Protein AF-A0A530C4P6-F1 (afdb_monomer_lite)

Foldseek 3Di:
DPPPDDDDDDPVVVVVVVVVDDDDDPDDDDDPPPFPQCPDPVSVVDPVSVVVRVVVVVPPPPPPD

Radius of gyration: 20.36 Å; chains: 1; bounding box: 50×40×39 Å

Secondary structure (DSSP, 8-state):
---S--PPP-HHHHHHHHTT-----S-----S-S-GGGSSHHHHH-HHHHHHHHHHHT-------

Structure (mmCIF, N/CA/C/O backbone):
data_AF-A0A530C4P6-F1
#
_entry.id   AF-A0A530C4P6-F1
#
loop_
_atom_site.group_PDB
_atom_site.id
_atom_site.type_symbol
_atom_site.label_atom_id
_atom_site.label_alt_id
_atom_site.label_comp_id
_atom_site.label_asym_id
_atom_site.label_entity_id
_atom_site.label_seq_id
_atom_site.pdbx_PDB_ins_code
_atom_site.Cartn_x
_atom_site.Cartn_y
_atom_site.Cartn_z
_atom_site.occupancy
_atom_site.B_iso_or_equiv
_atom_site.auth_seq_id
_atom_site.auth_comp_id
_atom_site.auth_asym_id
_atom_site.auth_atom_id
_atom_site.pdbx_PDB_model_num
ATOM 1 N N . ALA A 1 1 ? 22.272 22.644 -4.719 1.00 63.22 1 ALA A N 1
ATOM 2 C CA . ALA A 1 1 ? 21.665 21.330 -4.418 1.00 63.22 1 ALA A CA 1
ATOM 3 C C . ALA A 1 1 ? 20.581 21.049 -5.458 1.00 63.22 1 ALA A C 1
ATOM 5 O O . ALA A 1 1 ? 19.892 21.987 -5.827 1.00 63.22 1 ALA A O 1
ATOM 6 N N . ARG A 1 2 ? 20.458 19.817 -5.974 1.00 73.31 2 ARG A N 1
ATOM 7 C CA . ARG A 1 2 ? 19.381 19.414 -6.905 1.00 73.31 2 ARG A CA 1
ATOM 8 C C . ARG A 1 2 ? 18.149 18.971 -6.111 1.00 73.31 2 ARG A C 1
ATOM 10 O O . ARG A 1 2 ? 17.844 17.785 -6.069 1.00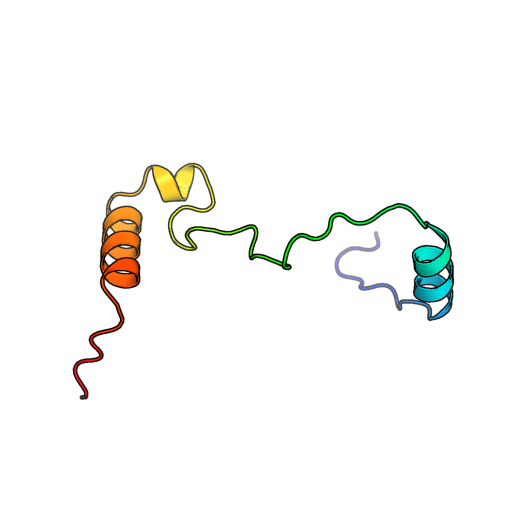 73.31 2 ARG A O 1
ATOM 17 N N . VAL A 1 3 ? 17.529 19.899 -5.396 1.00 84.25 3 VAL A N 1
ATOM 18 C CA . VAL A 1 3 ? 16.257 19.645 -4.703 1.00 84.25 3 VAL A CA 1
ATOM 19 C C . VAL A 1 3 ? 15.133 19.956 -5.697 1.00 84.25 3 VAL A C 1
ATOM 21 O O . VAL A 1 3 ? 15.279 20.878 -6.495 1.00 84.25 3 VAL A O 1
ATOM 24 N N . ASP A 1 4 ? 14.091 19.124 -5.715 1.00 88.12 4 ASP A N 1
ATOM 25 C CA . ASP A 1 4 ? 12.895 19.237 -6.574 1.00 88.12 4 ASP A CA 1
ATOM 26 C C . ASP A 1 4 ? 13.099 19.096 -8.097 1.00 88.12 4 ASP A C 1
ATOM 28 O O . ASP A 1 4 ? 12.215 19.430 -8.883 1.00 88.12 4 ASP A O 1
ATOM 32 N N . HIS A 1 5 ? 14.233 18.547 -8.547 1.00 89.25 5 HIS A N 1
ATOM 33 C CA . HIS A 1 5 ? 14.465 18.285 -9.972 1.00 89.25 5 HIS A CA 1
ATOM 34 C C . HIS A 1 5 ? 14.144 16.832 -10.351 1.00 89.25 5 HIS A C 1
ATOM 36 O O . HIS A 1 5 ? 14.710 15.896 -9.783 1.00 89.25 5 HIS A O 1
ATOM 42 N N . VAL A 1 6 ? 13.331 16.635 -11.392 1.00 88.06 6 VAL A N 1
ATOM 43 C CA . VAL A 1 6 ? 13.129 15.325 -12.036 1.00 88.06 6 VAL A CA 1
ATOM 44 C C . VAL A 1 6 ? 14.087 15.209 -13.217 1.00 88.06 6 VAL A C 1
ATOM 46 O O . VAL A 1 6 ? 14.022 15.995 -14.158 1.00 88.06 6 VAL A O 1
ATOM 49 N N . ALA A 1 7 ? 15.038 14.277 -13.155 1.00 89.56 7 ALA A N 1
ATOM 50 C CA . ALA A 1 7 ? 15.934 14.021 -14.281 1.00 89.56 7 ALA A CA 1
ATOM 51 C C . ALA A 1 7 ? 15.152 13.422 -15.460 1.00 89.56 7 ALA A C 1
ATOM 53 O O . ALA A 1 7 ? 14.282 12.574 -15.262 1.00 89.56 7 ALA A O 1
ATOM 54 N N . ALA A 1 8 ? 15.479 13.844 -16.683 1.00 91.12 8 ALA A N 1
ATOM 55 C CA . ALA A 1 8 ? 14.941 13.208 -17.879 1.00 91.12 8 ALA A CA 1
ATOM 56 C C . ALA A 1 8 ? 15.428 11.751 -17.954 1.00 91.12 8 ALA A C 1
ATOM 58 O O . ALA A 1 8 ? 16.617 11.484 -17.769 1.00 91.12 8 ALA A O 1
ATOM 59 N N . GLY A 1 9 ? 14.510 10.818 -18.209 1.00 91.06 9 GLY A N 1
ATOM 60 C CA . GLY A 1 9 ? 14.856 9.415 -18.443 1.00 91.06 9 GLY A CA 1
ATOM 61 C C . GLY A 1 9 ? 15.441 9.191 -19.839 1.00 91.06 9 GLY A C 1
ATOM 62 O O . GLY A 1 9 ? 15.210 9.994 -20.746 1.00 91.06 9 GLY A O 1
ATOM 63 N N . SER A 1 10 ? 16.164 8.084 -20.026 1.00 95.06 10 SER A N 1
ATOM 64 C CA . SER A 1 10 ? 16.661 7.643 -21.335 1.00 95.06 10 SER A CA 1
ATOM 65 C C . SER A 1 10 ? 15.968 6.359 -21.792 1.00 95.06 10 SER A C 1
ATOM 67 O O . SER A 1 10 ? 15.749 5.435 -21.009 1.00 95.06 10 SER A O 1
ATOM 69 N N . ALA A 1 11 ? 15.683 6.252 -23.091 1.00 92.81 11 ALA A N 1
ATOM 70 C CA . ALA A 1 11 ? 15.199 5.008 -23.690 1.00 92.81 11 ALA A CA 1
ATOM 71 C C . ALA A 1 11 ? 16.205 3.849 -23.523 1.00 92.81 11 ALA A C 1
ATOM 73 O O . ALA A 1 11 ? 15.800 2.693 -23.378 1.00 92.81 11 ALA A O 1
ATOM 74 N N . ASP A 1 12 ? 17.507 4.150 -23.454 1.00 94.69 12 ASP A N 1
ATOM 75 C CA . ASP A 1 12 ? 18.550 3.148 -23.208 1.00 94.69 12 ASP A CA 1
ATOM 76 C C . ASP A 1 1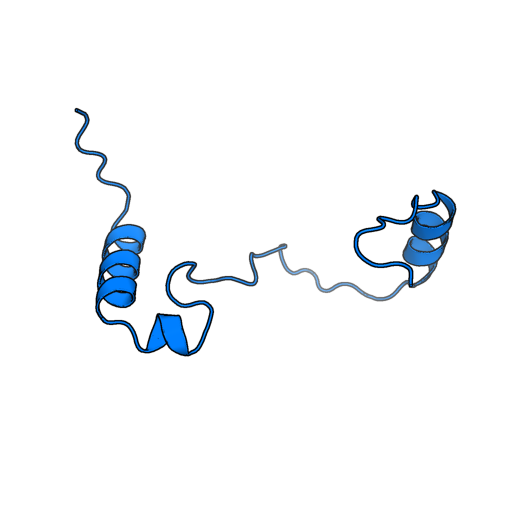2 ? 18.397 2.471 -21.841 1.00 94.69 12 ASP A C 1
ATOM 78 O O . ASP A 1 12 ? 18.862 1.346 -21.651 1.00 94.69 12 ASP A O 1
ATOM 82 N N . ASP A 1 13 ? 17.746 3.125 -20.876 1.00 93.06 13 ASP A N 1
ATOM 83 C CA . ASP A 1 13 ? 17.509 2.569 -19.541 1.00 93.06 13 ASP A CA 1
ATOM 84 C C . ASP A 1 13 ? 16.592 1.342 -19.622 1.00 93.06 13 ASP A C 1
ATOM 86 O O . ASP A 1 13 ? 16.829 0.336 -18.947 1.00 93.06 13 ASP A O 1
ATOM 90 N N . ILE A 1 14 ? 15.611 1.375 -20.530 1.00 90.38 14 ILE A N 1
ATOM 91 C CA . ILE A 1 14 ? 14.711 0.251 -20.812 1.00 90.38 14 ILE A CA 1
ATOM 92 C C . ILE A 1 14 ? 15.477 -0.900 -21.465 1.00 90.38 14 ILE A C 1
ATOM 94 O O . ILE A 1 14 ? 15.323 -2.054 -21.062 1.00 90.38 14 ILE A O 1
ATOM 98 N N . ALA A 1 15 ? 16.356 -0.598 -22.425 1.00 92.62 15 ALA A N 1
ATOM 99 C CA . ALA A 1 15 ? 17.194 -1.608 -23.069 1.00 92.62 15 ALA A CA 1
ATOM 100 C C . ALA A 1 15 ? 18.146 -2.288 -22.070 1.00 92.62 15 ALA A C 1
ATOM 102 O O . ALA A 1 15 ? 18.371 -3.499 -22.144 1.00 92.62 15 ALA A O 1
ATOM 103 N N . ARG A 1 16 ? 18.685 -1.537 -21.099 1.00 93.19 16 ARG A N 1
ATOM 104 C CA . ARG A 1 16 ? 19.488 -2.103 -20.004 1.00 93.19 16 ARG A CA 1
ATOM 105 C C . ARG A 1 16 ? 18.646 -2.978 -19.077 1.00 93.19 16 ARG A C 1
ATOM 107 O O . ARG A 1 16 ? 19.086 -4.078 -18.753 1.00 93.19 16 ARG A O 1
ATOM 114 N N . ALA A 1 17 ? 17.439 -2.550 -18.708 1.00 88.88 17 ALA A N 1
ATOM 115 C CA . ALA A 1 17 ? 16.531 -3.347 -17.883 1.00 88.88 17 ALA A CA 1
ATOM 116 C C . ALA A 1 17 ? 16.129 -4.670 -18.560 1.00 88.88 17 ALA A C 1
ATOM 118 O O . ALA A 1 17 ? 16.151 -5.718 -17.918 1.00 88.88 17 ALA A O 1
ATOM 119 N N . ALA A 1 18 ? 15.853 -4.654 -19.868 1.00 86.94 18 ALA A N 1
ATOM 120 C CA . ALA A 1 18 ? 15.504 -5.851 -20.638 1.00 86.94 18 ALA A CA 1
ATOM 121 C C . ALA A 1 18 ? 16.612 -6.923 -20.637 1.00 86.94 18 ALA A C 1
ATOM 123 O O . ALA A 1 18 ? 16.328 -8.113 -20.773 1.00 86.94 18 ALA A O 1
ATOM 124 N N . ARG A 1 19 ? 17.876 -6.521 -20.449 1.00 90.50 19 ARG A N 1
ATOM 125 C CA . ARG A 1 19 ? 19.031 -7.431 -20.372 1.00 90.50 19 ARG A CA 1
ATOM 126 C C . ARG A 1 19 ? 19.204 -8.106 -19.011 1.00 90.50 19 ARG A C 1
ATOM 128 O O . ARG A 1 19 ? 19.960 -9.070 -18.939 1.00 90.50 19 ARG A O 1
ATOM 135 N N . LEU A 1 20 ? 18.534 -7.636 -17.951 1.00 87.25 20 LEU A N 1
ATOM 136 C CA . LEU A 1 20 ? 18.699 -8.180 -16.594 1.00 87.25 20 LEU A CA 1
ATOM 137 C C . LEU A 1 20 ? 18.255 -9.651 -16.476 1.00 87.25 20 LEU A C 1
ATOM 139 O O . LEU A 1 20 ? 18.735 -10.348 -15.586 1.00 87.25 20 LEU A O 1
ATOM 143 N N . GLY A 1 21 ? 17.430 -10.146 -17.411 1.00 78.75 21 GLY A N 1
ATOM 144 C CA . GLY A 1 21 ? 17.095 -11.567 -17.547 1.00 78.75 21 GLY A CA 1
ATOM 145 C C . GLY A 1 21 ? 16.491 -12.201 -16.283 1.00 78.75 21 GLY A C 1
ATOM 146 O O . GLY A 1 21 ? 16.071 -11.519 -15.354 1.00 78.75 21 GLY A O 1
ATOM 147 N N . GLY A 1 22 ? 16.435 -13.536 -16.253 1.00 83.50 22 GLY A N 1
ATOM 148 C CA . GLY A 1 22 ? 15.957 -14.318 -15.105 1.00 83.50 22 GLY A CA 1
ATOM 149 C C . GLY A 1 22 ? 14.632 -15.049 -15.347 1.00 83.50 22 GLY A C 1
ATOM 150 O O . GLY A 1 22 ? 13.781 -14.622 -16.125 1.00 83.50 22 GLY A O 1
ATOM 151 N N . ARG A 1 23 ? 14.456 -16.200 -14.684 1.00 84.69 23 ARG A N 1
ATOM 152 C CA . ARG A 1 23 ? 13.200 -16.964 -14.730 1.00 84.69 23 ARG A CA 1
ATOM 153 C C . ARG A 1 23 ? 12.149 -16.269 -13.869 1.00 84.69 23 ARG A C 1
ATOM 155 O O . ARG A 1 23 ? 12.224 -16.321 -12.644 1.00 84.69 23 ARG A O 1
ATOM 162 N N . LEU A 1 24 ? 11.152 -15.670 -14.512 1.00 82.94 24 LEU A N 1
ATOM 163 C CA . LEU A 1 24 ? 9.940 -15.220 -13.833 1.00 82.94 24 LEU A CA 1
ATOM 164 C C . LEU A 1 24 ? 9.121 -16.432 -13.377 1.00 82.94 24 LEU A C 1
ATOM 166 O O . LEU A 1 24 ? 9.092 -17.475 -14.039 1.00 82.94 24 LEU A O 1
ATOM 170 N N . ASN A 1 25 ? 8.453 -16.301 -12.232 1.00 87.25 25 ASN A N 1
ATOM 171 C CA . ASN A 1 25 ? 7.473 -17.296 -11.817 1.00 87.25 25 ASN A CA 1
ATOM 172 C C . ASN A 1 25 ? 6.224 -17.215 -12.723 1.00 87.25 25 ASN A C 1
ATOM 174 O O . ASN A 1 25 ? 5.998 -16.223 -13.410 1.00 87.25 25 ASN A O 1
ATOM 178 N N . LYS A 1 26 ? 5.407 -18.274 -12.737 1.00 91.44 26 LYS A N 1
ATOM 179 C CA . LYS A 1 26 ? 4.152 -18.324 -13.514 1.00 91.44 26 LYS A CA 1
ATOM 180 C C . LYS A 1 26 ? 2.970 -17.667 -12.780 1.00 91.44 26 LYS A C 1
ATOM 182 O O . LYS A 1 26 ? 1.821 -17.979 -13.076 1.00 91.44 26 LYS A O 1
ATOM 187 N N . GLY A 1 27 ? 3.242 -16.845 -11.767 1.00 90.88 27 GLY A N 1
ATOM 188 C CA . GLY A 1 27 ? 2.205 -16.185 -10.985 1.00 90.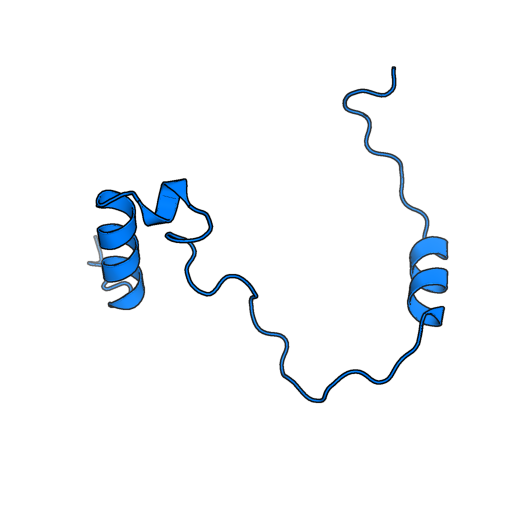88 27 GLY A CA 1
ATOM 189 C C . GLY A 1 27 ? 1.562 -15.044 -11.766 1.00 90.88 27 GLY A C 1
ATOM 190 O O . GLY A 1 27 ? 2.213 -14.378 -12.568 1.00 90.88 27 GLY A O 1
ATOM 191 N N . THR A 1 28 ? 0.281 -14.795 -11.510 1.00 92.81 28 THR A N 1
ATOM 192 C CA . THR A 1 28 ? -0.387 -13.580 -11.987 1.00 92.81 28 THR A CA 1
ATOM 193 C C . THR A 1 28 ? 0.202 -12.357 -11.280 1.00 92.81 28 THR A C 1
ATOM 195 O O . THR A 1 28 ? 0.528 -12.423 -10.094 1.00 92.81 28 THR A O 1
ATOM 198 N N . PHE A 1 29 ? 0.296 -11.220 -11.973 1.00 91.12 29 PHE A N 1
ATOM 199 C CA . PHE A 1 29 ? 0.586 -9.943 -11.323 1.00 91.12 29 PHE A CA 1
ATOM 200 C C . PHE A 1 29 ? -0.559 -9.569 -10.377 1.00 91.12 29 PHE A C 1
ATOM 202 O O . PHE A 1 29 ? -1.663 -9.250 -10.813 1.00 91.12 29 PHE A O 1
ATOM 209 N N . THR A 1 30 ? -0.293 -9.616 -9.074 1.00 93.00 30 THR A N 1
ATOM 210 C CA . THR A 1 30 ? -1.243 -9.222 -8.027 1.00 93.00 30 THR A CA 1
ATOM 211 C C . THR A 1 30 ? -0.790 -7.934 -7.357 1.00 93.00 30 THR A C 1
ATOM 213 O O . THR A 1 30 ? 0.410 -7.724 -7.179 1.00 93.00 30 THR A O 1
ATOM 216 N N . SER A 1 31 ? -1.737 -7.109 -6.905 1.00 92.81 31 SER A N 1
ATOM 217 C CA . SER A 1 31 ? -1.407 -5.954 -6.065 1.00 92.81 31 SER A CA 1
ATOM 218 C C . SER A 1 31 ? -0.654 -6.406 -4.802 1.00 92.81 31 SER A C 1
ATOM 220 O O . SER A 1 31 ? -1.139 -7.296 -4.097 1.00 92.81 31 SER A O 1
ATOM 222 N N . PRO A 1 32 ? 0.498 -5.79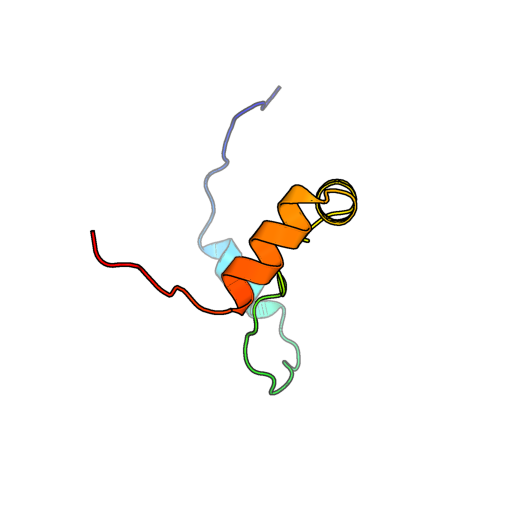5 -4.464 1.00 94.25 32 PRO A N 1
ATOM 223 C CA . PRO A 1 32 ? 1.166 -6.048 -3.189 1.00 94.25 32 PRO A CA 1
ATOM 224 C C . PRO A 1 32 ? 0.389 -5.445 -2.008 1.00 94.25 32 PRO A C 1
ATOM 226 O O . PRO A 1 32 ? 0.545 -5.888 -0.869 1.00 94.25 32 PRO A O 1
ATOM 229 N N . VAL A 1 33 ? -0.472 -4.454 -2.268 1.00 93.94 33 VAL A N 1
ATOM 230 C CA . VAL A 1 33 ? -1.347 -3.839 -1.268 1.00 93.94 33 VAL A CA 1
ATOM 231 C C . VAL A 1 33 ? -2.661 -4.609 -1.229 1.00 93.94 33 VAL A C 1
ATOM 233 O O . VAL A 1 33 ? -3.500 -4.471 -2.119 1.00 93.94 33 VAL A O 1
ATOM 236 N N . LYS A 1 34 ? -2.823 -5.434 -0.190 1.00 92.06 34 LYS A N 1
ATOM 237 C CA . LYS A 1 34 ? -4.028 -6.253 0.032 1.00 92.06 34 LYS A CA 1
ATOM 238 C C . LYS A 1 34 ? -5.191 -5.461 0.625 1.00 92.06 34 LYS A C 1
ATOM 240 O O . LYS A 1 34 ? -6.343 -5.813 0.413 1.00 92.06 34 LYS A O 1
ATOM 245 N N . ASP A 1 35 ? -4.875 -4.428 1.397 1.00 93.50 35 ASP A N 1
ATOM 246 C CA . ASP A 1 35 ? -5.846 -3.579 2.070 1.00 93.50 35 ASP A CA 1
ATOM 247 C C . ASP A 1 35 ? -5.315 -2.150 2.090 1.00 93.50 35 ASP A C 1
ATOM 249 O O . ASP A 1 35 ? -4.294 -1.863 2.719 1.00 93.50 35 ASP A O 1
ATOM 253 N N . PHE A 1 36 ? -5.994 -1.269 1.362 1.00 93.50 36 PHE A N 1
ATOM 254 C CA . PHE A 1 36 ? -5.600 0.128 1.236 1.00 93.50 36 PHE A CA 1
ATOM 255 C C . PHE A 1 36 ? -5.668 0.876 2.576 1.00 93.50 36 PHE A C 1
ATOM 257 O O . PHE A 1 36 ? -4.826 1.732 2.848 1.00 93.50 36 PHE A O 1
ATOM 264 N N . TYR A 1 37 ? -6.607 0.512 3.450 1.00 95.56 37 TYR A N 1
ATOM 265 C CA . TYR A 1 37 ? -6.817 1.191 4.728 1.00 95.56 37 TYR A CA 1
ATOM 266 C C . TYR A 1 37 ? -5.854 0.706 5.818 1.00 95.56 37 TYR A C 1
ATOM 268 O O . TYR A 1 37 ? -5.742 1.342 6.857 1.00 95.56 37 TYR A O 1
ATOM 276 N N . LEU A 1 38 ? -5.111 -0.385 5.589 1.00 96.31 38 LEU A N 1
ATOM 277 C CA . LEU A 1 38 ? -4.225 -1.011 6.583 1.00 96.31 38 LEU A CA 1
ATOM 278 C C . LEU A 1 38 ? -2.783 -1.196 6.068 1.00 96.31 38 LEU A C 1
ATOM 280 O O . LEU A 1 38 ? -2.135 -2.216 6.319 1.00 96.31 38 LEU A O 1
ATOM 284 N N . THR A 1 39 ? -2.259 -0.199 5.350 1.00 97.25 39 THR A N 1
ATOM 285 C CA . THR A 1 39 ? -0.953 -0.262 4.656 1.00 97.25 39 THR A CA 1
ATOM 286 C C . THR A 1 39 ? 0.266 -0.140 5.567 1.00 97.25 39 THR A C 1
ATOM 288 O O . THR A 1 39 ? 1.324 -0.691 5.266 1.00 97.25 39 THR A O 1
ATOM 291 N N . ASN A 1 40 ? 0.144 0.577 6.681 1.00 97.50 40 ASN A N 1
ATOM 292 C CA . ASN A 1 40 ? 1.258 0.924 7.561 1.00 97.50 40 ASN A CA 1
ATOM 293 C C . ASN A 1 40 ? 0.859 0.797 9.048 1.00 97.50 40 ASN A C 1
ATOM 295 O O . ASN A 1 40 ? -0.328 0.642 9.348 1.00 97.50 40 ASN A O 1
ATOM 299 N N . PRO A 1 41 ? 1.820 0.828 9.997 1.00 98.25 41 PRO A N 1
ATOM 300 C CA . PRO A 1 41 ? 1.528 0.634 11.419 1.00 98.25 41 PRO A CA 1
ATOM 301 C C . PRO A 1 41 ? 0.552 1.655 12.015 1.00 98.25 41 PRO A C 1
ATOM 303 O O . PRO A 1 41 ? -0.292 1.268 12.817 1.00 98.25 41 PRO A O 1
ATOM 306 N N . ILE A 1 42 ? 0.625 2.923 11.598 1.00 97.81 42 ILE A N 1
ATOM 307 C CA . ILE A 1 42 ? -0.274 3.983 12.083 1.00 97.81 42 ILE A CA 1
ATOM 308 C C . ILE A 1 42 ? -1.707 3.684 11.635 1.00 97.81 42 ILE A C 1
ATOM 310 O O . ILE A 1 42 ? -2.629 3.691 12.445 1.00 97.81 42 ILE A O 1
ATOM 314 N N . ALA A 1 43 ? -1.884 3.341 10.358 1.00 97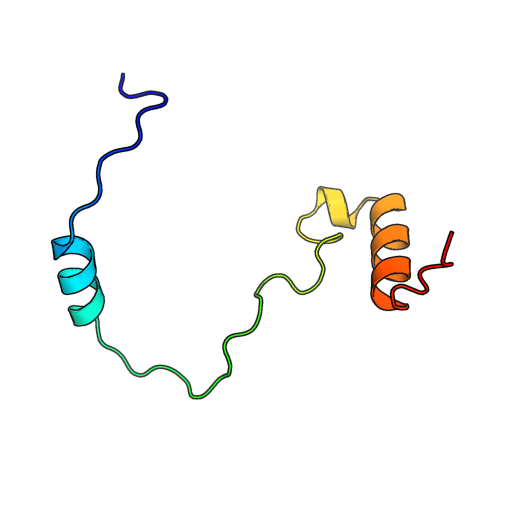.25 43 ALA A N 1
ATOM 315 C CA . ALA A 1 43 ? -3.188 2.981 9.813 1.00 97.25 43 ALA A CA 1
ATOM 316 C C . ALA A 1 43 ? -3.761 1.711 10.470 1.00 97.25 43 ALA A C 1
ATOM 318 O O . ALA A 1 43 ? -4.940 1.674 10.801 1.00 97.25 43 ALA A O 1
ATOM 319 N N . ARG A 1 44 ? -2.923 0.702 10.754 1.00 96.69 44 ARG A N 1
ATOM 320 C CA . ARG A 1 44 ? -3.348 -0.518 11.467 1.00 96.69 44 ARG A CA 1
ATOM 321 C C . ARG A 1 44 ? -3.771 -0.290 12.914 1.00 96.69 44 ARG A C 1
ATOM 323 O O . ARG A 1 44 ? -4.586 -1.054 13.415 1.00 96.69 44 ARG A O 1
ATOM 330 N N . ALA A 1 45 ? -3.215 0.716 13.579 1.00 97.75 45 ALA A N 1
ATOM 331 C CA . ALA A 1 45 ? -3.601 1.071 14.940 1.00 97.75 45 ALA A CA 1
ATOM 332 C C . ALA A 1 45 ? -4.884 1.926 14.998 1.00 97.75 45 ALA A C 1
ATOM 334 O O . ALA A 1 45 ? -5.438 2.123 16.076 1.00 97.75 45 ALA A O 1
ATOM 335 N N . SER A 1 46 ? -5.360 2.446 13.862 1.00 98.12 46 SER A N 1
ATOM 336 C CA . SER A 1 46 ? -6.532 3.320 13.799 1.00 98.12 46 SER A CA 1
ATOM 337 C C . SER A 1 46 ? -7.838 2.524 13.747 1.00 98.12 46 SER A C 1
ATOM 339 O O . SER A 1 46 ? -8.077 1.761 12.810 1.00 98.12 46 SER A O 1
ATOM 341 N N . ALA A 1 47 ? -8.726 2.769 14.715 1.00 97.69 47 ALA A N 1
ATOM 342 C CA . ALA A 1 47 ? -10.080 2.210 14.722 1.00 97.69 47 ALA A CA 1
ATOM 343 C C . ALA A 1 47 ? -10.896 2.662 13.497 1.00 97.69 47 ALA A C 1
ATOM 345 O O . ALA A 1 47 ? -11.546 1.847 12.849 1.00 97.69 47 ALA A O 1
ATOM 346 N N . VAL A 1 48 ? -10.765 3.934 13.106 1.00 97.25 48 VAL A N 1
ATOM 347 C CA . VAL A 1 48 ? -11.457 4.498 11.934 1.00 97.25 48 VAL A CA 1
ATOM 348 C C . VAL A 1 48 ? -11.043 3.775 10.652 1.00 97.25 48 VAL A C 1
ATOM 350 O O . VAL A 1 48 ? -11.875 3.447 9.813 1.00 97.25 48 VAL A O 1
ATOM 353 N N . MET A 1 49 ? -9.752 3.473 10.496 1.00 96.94 49 MET A N 1
ATOM 354 C CA . MET A 1 49 ? -9.278 2.737 9.320 1.00 96.94 49 MET A CA 1
ATOM 355 C C . MET A 1 49 ? -9.752 1.283 9.311 1.00 96.94 49 MET A C 1
ATOM 357 O O . MET A 1 49 ? -10.016 0.737 8.238 1.00 96.94 49 MET A O 1
ATOM 361 N N . ALA A 1 50 ? -9.905 0.659 10.481 1.00 95.88 50 ALA A N 1
ATOM 362 C CA . ALA A 1 50 ? -10.507 -0.665 10.581 1.00 95.88 50 ALA A CA 1
ATOM 363 C C . ALA A 1 50 ? -11.976 -0.655 10.118 1.00 95.88 50 ALA A C 1
ATOM 365 O O . ALA A 1 50 ? -12.377 -1.535 9.355 1.00 95.88 50 ALA A O 1
ATOM 366 N N . GLU A 1 51 ? -12.751 0.365 10.494 1.00 94.88 51 GLU A N 1
ATOM 367 C CA . GLU A 1 51 ? -14.132 0.552 10.024 1.00 94.88 51 GLU A CA 1
ATOM 368 C C . GLU A 1 51 ? -14.196 0.774 8.507 1.00 94.88 51 GLU A C 1
ATOM 370 O O . GLU A 1 51 ? -14.964 0.102 7.816 1.00 94.88 51 GLU A O 1
ATOM 375 N N . CYS A 1 52 ? -13.340 1.642 7.955 1.00 93.19 52 CYS A N 1
ATOM 376 C CA . CYS A 1 52 ? -13.260 1.856 6.507 1.00 93.19 52 CYS A CA 1
ATOM 377 C C . CYS A 1 52 ? -12.885 0.575 5.747 1.00 93.19 52 CYS A C 1
ATOM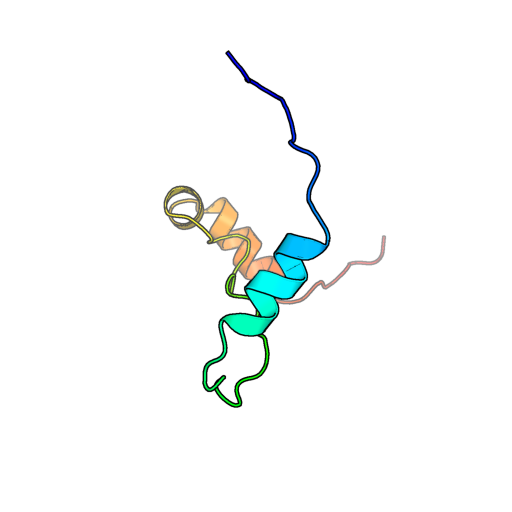 379 O O . CYS A 1 52 ? -13.480 0.274 4.712 1.00 93.19 52 CYS A O 1
ATOM 381 N N . SER A 1 53 ? -11.929 -0.202 6.266 1.00 93.00 53 SER A N 1
ATOM 382 C CA . SER A 1 53 ? -11.547 -1.504 5.710 1.00 93.00 53 SER A CA 1
ATOM 383 C C . SER A 1 53 ? -12.734 -2.473 5.688 1.00 93.00 53 SER A C 1
ATOM 385 O O . SER A 1 53 ? -12.978 -3.132 4.674 1.00 93.00 53 SER A O 1
ATOM 387 N N . ALA A 1 54 ? -13.500 -2.542 6.781 1.00 93.06 54 ALA A N 1
ATOM 388 C CA . ALA A 1 54 ? -14.688 -3.386 6.871 1.00 93.06 54 ALA A CA 1
ATOM 389 C C . ALA A 1 54 ? -15.775 -2.956 5.873 1.00 93.06 54 ALA A C 1
ATOM 391 O O . ALA A 1 54 ? -16.346 -3.809 5.185 1.00 93.06 54 ALA A O 1
ATOM 392 N N . LEU A 1 55 ? -16.013 -1.649 5.733 1.00 91.75 55 LEU A N 1
ATOM 393 C CA . LEU A 1 55 ? -16.953 -1.098 4.757 1.00 91.75 55 LEU A CA 1
ATOM 394 C C . LEU A 1 55 ? -16.531 -1.429 3.319 1.00 91.75 55 LEU A C 1
ATOM 396 O O . LEU A 1 55 ? -17.337 -1.940 2.545 1.00 91.75 55 LEU A O 1
ATOM 400 N N . ALA A 1 56 ? -15.258 -1.222 2.977 1.00 88.62 56 ALA A N 1
ATOM 401 C CA . ALA A 1 56 ? -14.732 -1.499 1.641 1.00 88.62 56 ALA A CA 1
ATOM 402 C C . ALA A 1 56 ? -14.794 -2.992 1.274 1.00 88.62 56 ALA A C 1
ATOM 404 O O . ALA A 1 56 ? -15.103 -3.343 0.135 1.00 88.62 56 ALA A O 1
ATOM 405 N N . LYS A 1 57 ? -14.546 -3.885 2.241 1.00 86.44 57 LYS A N 1
ATOM 406 C CA . LYS A 1 57 ? -14.650 -5.345 2.054 1.00 86.44 57 LYS A CA 1
ATOM 407 C C . LYS A 1 57 ? -16.088 -5.833 1.918 1.00 86.44 57 LYS A C 1
ATOM 409 O O . LYS A 1 57 ? -16.318 -6.836 1.251 1.00 86.44 57 LYS A O 1
ATOM 414 N N . SER A 1 58 ? -17.044 -5.127 2.519 1.00 77.88 58 SER A N 1
ATOM 415 C CA . SER A 1 58 ? -18.474 -5.463 2.461 1.00 77.88 58 SER A CA 1
ATOM 416 C C . SER A 1 58 ? -19.128 -5.097 1.119 1.00 77.88 58 SER A C 1
ATOM 418 O O . SER A 1 58 ? -20.328 -5.310 0.937 1.00 77.88 58 SER A O 1
ATOM 420 N N . GLY A 1 59 ? -18.330 -4.599 0.168 1.00 62.34 59 GLY A N 1
ATOM 421 C CA . GLY A 1 59 ? -18.765 -4.169 -1.150 1.00 62.34 59 GLY A CA 1
ATOM 422 C C . GLY A 1 59 ? -19.344 -2.760 -1.115 1.00 62.34 59 GLY A C 1
ATOM 423 O O . GLY A 1 59 ? -20.028 -2.367 -0.170 1.00 62.34 59 GLY A O 1
ATOM 424 N N . PHE A 1 60 ? -19.091 -1.999 -2.179 1.00 56.16 60 PHE A N 1
ATOM 425 C CA . PHE A 1 60 ? -19.798 -0.756 -2.461 1.00 56.16 60 PHE A CA 1
ATOM 426 C C . PHE A 1 60 ? -21.289 -1.066 -2.665 1.00 56.16 60 PHE A C 1
ATOM 428 O O . PHE A 1 60 ? -21.762 -1.184 -3.792 1.00 56.16 60 PHE A O 1
ATOM 435 N N . LYS A 1 61 ? -22.065 -1.169 -1.582 1.00 52.91 61 LYS A N 1
ATOM 436 C CA . LYS A 1 61 ? -23.479 -0.804 -1.638 1.00 52.91 61 LYS A CA 1
ATOM 437 C C . LYS A 1 61 ? -23.506 0.708 -1.807 1.00 52.91 61 LYS A C 1
ATOM 439 O O . LYS A 1 61 ? -23.693 1.437 -0.840 1.00 52.91 61 LYS A O 1
ATOM 444 N N . GLN A 1 62 ? -23.228 1.180 -3.020 1.00 52.59 62 GLN A N 1
ATOM 445 C CA . GLN A 1 62 ? -23.643 2.516 -3.410 1.00 52.59 62 GLN A CA 1
ATOM 446 C C . GLN A 1 62 ? -25.158 2.539 -3.205 1.00 52.59 62 GLN A C 1
ATOM 448 O O . GLN A 1 62 ? -25.906 1.946 -3.979 1.00 52.59 62 GLN A O 1
ATOM 453 N N . ALA A 1 63 ? -25.603 3.149 -2.106 1.00 51.34 63 ALA A N 1
ATOM 454 C CA . ALA A 1 63 ? -26.900 3.786 -2.114 1.00 51.34 63 ALA A CA 1
ATOM 455 C C . ALA A 1 63 ? -26.791 4.816 -3.238 1.00 51.34 63 ALA A C 1
ATOM 457 O O . ALA A 1 63 ? -25.982 5.738 -3.153 1.00 51.34 63 ALA A O 1
ATOM 458 N N . ALA A 1 64 ? -27.468 4.537 -4.348 1.00 41.34 64 ALA A N 1
ATOM 459 C CA . ALA A 1 64 ? -27.686 5.523 -5.382 1.00 41.34 64 ALA A CA 1
ATOM 460 C C . ALA A 1 64 ? -28.442 6.681 -4.721 1.00 41.34 64 ALA A C 1
ATOM 462 O O . ALA A 1 64 ? -29.624 6.536 -4.407 1.00 41.34 64 ALA A O 1
ATOM 463 N N . GLU A 1 65 ? -27.726 7.762 -4.431 1.00 41.53 65 GLU A N 1
ATOM 464 C CA . GLU A 1 65 ? -28.305 9.103 -4.388 1.00 41.53 65 GLU A CA 1
ATOM 465 C C . GLU A 1 65 ? -28.143 9.746 -5.766 1.00 41.53 65 GLU A C 1
ATOM 467 O O . GLU A 1 65 ? -27.080 9.526 -6.400 1.00 41.53 65 GLU A O 1
#

Sequence (65 aa):
ARVDHVAAGSADDIARAARLGGRLNKGTFTSPVKDFYLTNPIARASAVMAECSALAKSGFKQAAE

pLDDT: mean 86.72, std 13.94, range [41.34, 98.25]